Protein AF-A0A1C3REZ5-F1 (afdb_monomer_lite)

Organism: NCBI:txid1867952

Foldseek 3Di:
DPLLVVLVVQFDPPADKFWKKWKKKAAPVRDIATPGIDGDDPLVVVLVVLVVCCVVPVQDRMKMFIFIDIGGPSSVVSCVVPVDRHVVVVVVVHDTGDTLDMQGSNVDNGSVRSSVVSVVRSVD

Sequence (124 aa):
MDHIAQFNQRASQDAALLDLYLFGWFDAKGDGGDYGLNIGPVQNTFQTLISTTYMFQPEPQFTLQCRAFQMTKAQFDYLQDHDLDTEDFLSQLGPLPEVAYSLDLSNFKDAASALEAMQALCAS

Secondary structure (DSSP, 8-state):
--HHHHHHHT--TTSPEEEEEEEEEEETTS-EEEEEEEES-HHHHHHHHHHHHHHH-SS--EEEEEEEEEEEHHHHHHHHHTT--HHHHHHHHSPPPPEEEEEEGGG-SSHHHHHHHHHHHTT-

Structure (mmCIF, N/CA/C/O backbone):
data_AF-A0A1C3REZ5-F1
#
_entry.id   AF-A0A1C3REZ5-F1
#
loop_
_atom_site.group_PDB
_atom_site.id
_atom_site.type_symbol
_atom_site.label_atom_id
_atom_site.label_alt_id
_atom_site.label_comp_id
_atom_site.label_asym_id
_atom_site.label_entity_id
_atom_site.label_seq_id
_atom_site.pdbx_PDB_ins_code
_atom_site.Cartn_x
_atom_site.Cartn_y
_atom_site.Cartn_z
_atom_site.occupancy
_atom_site.B_iso_or_equiv
_atom_site.auth_seq_id
_atom_site.auth_comp_id
_atom_site.auth_asym_id
_atom_site.auth_atom_id
_atom_site.pdbx_PDB_model_num
ATOM 1 N N . MET A 1 1 ? -21.901 13.597 6.690 1.00 73.12 1 MET A N 1
ATOM 2 C CA . MET A 1 1 ? -21.858 12.643 7.816 1.00 73.12 1 MET A CA 1
ATOM 3 C C . MET A 1 1 ? -20.433 12.664 8.353 1.00 73.12 1 MET A C 1
ATOM 5 O O . MET A 1 1 ? -19.531 12.779 7.538 1.00 73.12 1 MET A O 1
ATOM 9 N N . ASP A 1 2 ? -20.213 12.654 9.670 1.00 89.81 2 ASP A N 1
ATOM 10 C CA . ASP A 1 2 ? -18.849 12.670 10.227 1.00 89.81 2 ASP A CA 1
ATOM 11 C C . ASP A 1 2 ? -18.281 11.242 10.221 1.00 89.81 2 ASP A C 1
ATOM 13 O O . ASP A 1 2 ? -18.664 10.403 11.045 1.00 89.81 2 ASP A O 1
ATOM 17 N N . HIS A 1 3 ? -17.440 10.942 9.227 1.00 92.75 3 HIS A N 1
ATOM 18 C CA . HIS A 1 3 ? -16.844 9.616 9.075 1.00 92.75 3 HIS A CA 1
ATOM 19 C C . HIS A 1 3 ? -15.737 9.360 10.098 1.00 92.75 3 HIS A C 1
ATOM 21 O O . HIS A 1 3 ? -15.594 8.221 10.535 1.00 92.75 3 HIS A O 1
ATOM 27 N N . ILE A 1 4 ? -15.020 10.398 10.533 1.00 92.81 4 ILE A N 1
ATOM 28 C CA . ILE A 1 4 ? -13.940 10.283 11.518 1.00 92.81 4 ILE A CA 1
ATOM 29 C C . ILE A 1 4 ? -14.522 9.908 12.881 1.00 92.81 4 ILE A C 1
ATOM 31 O O . ILE A 1 4 ? -14.071 8.947 13.506 1.00 92.81 4 ILE A O 1
ATOM 35 N N . ALA A 1 5 ? -15.570 10.604 13.331 1.00 92.50 5 ALA A N 1
ATOM 36 C CA . ALA A 1 5 ? -16.220 10.288 14.601 1.00 92.50 5 ALA A CA 1
ATOM 37 C C . ALA A 1 5 ? -16.780 8.857 14.615 1.00 92.50 5 ALA A C 1
ATOM 39 O O . ALA A 1 5 ? -16.608 8.126 15.590 1.00 92.50 5 ALA A O 1
ATOM 40 N N . GLN A 1 6 ? -17.408 8.428 13.519 1.00 93.69 6 GLN A N 1
ATOM 41 C CA . GLN A 1 6 ? -17.930 7.070 13.383 1.00 93.69 6 GLN A CA 1
ATOM 42 C C . GLN A 1 6 ? -16.833 6.007 13.328 1.00 93.69 6 GLN A C 1
ATOM 44 O O . GLN A 1 6 ? -16.968 4.956 13.957 1.00 93.69 6 GLN A O 1
ATOM 49 N N . PHE A 1 7 ? -15.750 6.262 12.603 1.00 93.69 7 PHE A N 1
ATOM 50 C CA . PHE A 1 7 ? -14.601 5.369 12.565 1.00 93.69 7 PHE A CA 1
ATOM 51 C C . PHE A 1 7 ? -13.997 5.195 13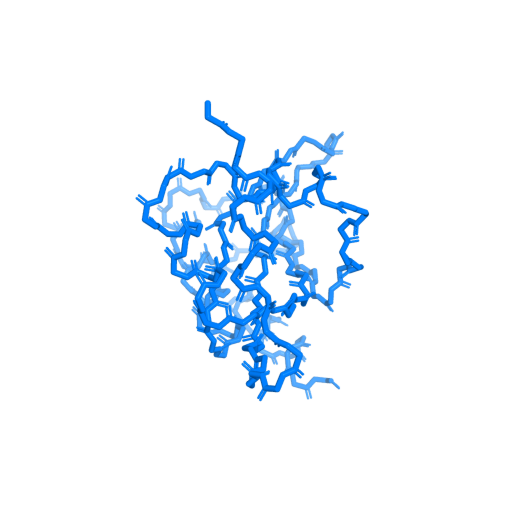.964 1.00 93.69 7 PHE A C 1
ATOM 53 O O . PHE A 1 7 ? -13.791 4.071 14.416 1.00 93.69 7 PHE A O 1
ATOM 60 N N . ASN A 1 8 ? -13.817 6.289 14.705 1.00 92.25 8 ASN A N 1
ATOM 61 C CA . ASN A 1 8 ? -13.253 6.248 16.055 1.00 92.25 8 ASN A CA 1
ATOM 62 C C . ASN A 1 8 ? -14.167 5.550 17.072 1.00 92.25 8 ASN A C 1
ATOM 64 O O . ASN A 1 8 ? -13.668 4.880 17.968 1.00 92.25 8 ASN A O 1
ATOM 68 N N . GLN A 1 9 ? -15.493 5.616 16.914 1.00 93.06 9 GLN A N 1
ATOM 69 C CA . GLN A 1 9 ? -16.429 4.840 17.747 1.00 93.06 9 GLN A CA 1
ATOM 70 C C . GLN A 1 9 ? -16.264 3.321 17.598 1.00 93.06 9 GLN A C 1
ATOM 72 O O . GLN A 1 9 ? -16.703 2.568 18.464 1.00 93.06 9 GLN A O 1
ATOM 77 N N . ARG A 1 10 ? -15.653 2.864 16.500 1.00 91.44 10 ARG A N 1
ATOM 78 C CA . ARG A 1 10 ? -15.395 1.444 16.235 1.00 91.44 10 ARG A CA 1
ATOM 79 C C . ARG A 1 10 ? -14.068 0.970 16.828 1.00 91.44 10 ARG A C 1
ATOM 81 O O . ARG A 1 10 ? -13.844 -0.235 16.894 1.00 91.44 10 ARG A O 1
ATOM 88 N N . ALA A 1 11 ? -13.222 1.887 17.302 1.00 87.00 11 ALA A N 1
ATOM 89 C CA . ALA A 1 11 ? -12.045 1.549 18.088 1.00 87.00 11 ALA A CA 1
ATOM 90 C C . ALA A 1 11 ? -12.483 1.129 19.501 1.00 87.00 11 ALA A C 1
ATOM 92 O O . ALA A 1 11 ? -12.887 1.959 20.314 1.00 87.00 11 ALA A O 1
ATOM 93 N N . SER A 1 12 ? -12.417 -0.167 19.802 1.00 82.00 12 SER A N 1
ATOM 94 C CA . SER A 1 12 ? -12.593 -0.675 21.166 1.00 82.00 12 SER A CA 1
ATOM 95 C C . SER A 1 12 ? -11.229 -0.970 21.783 1.00 82.00 12 SER A C 1
ATOM 97 O O . SER A 1 12 ? -10.384 -1.577 21.129 1.00 82.00 12 SER A O 1
ATOM 99 N N . GLN A 1 13 ? -11.022 -0.562 23.039 1.00 74.62 13 GLN A N 1
ATOM 100 C CA . GLN A 1 13 ? -9.748 -0.747 23.749 1.00 74.62 13 GLN A CA 1
ATOM 101 C C . GLN A 1 13 ? -9.399 -2.226 23.978 1.00 74.62 13 GLN A C 1
ATOM 103 O O . GLN A 1 13 ? -8.222 -2.567 24.016 1.00 74.62 13 GLN A O 1
ATOM 108 N N . ASP A 1 14 ? -10.408 -3.096 24.066 1.00 82.88 14 ASP A N 1
ATOM 109 C CA . ASP A 1 14 ? -10.230 -4.533 24.312 1.00 82.88 14 ASP A CA 1
ATOM 110 C C . ASP A 1 14 ? -10.270 -5.378 23.025 1.00 82.88 14 ASP A C 1
ATOM 112 O O . ASP A 1 14 ? -10.206 -6.608 23.074 1.00 82.88 14 ASP A O 1
ATOM 116 N N . ALA A 1 15 ? -10.428 -4.748 21.856 1.00 84.81 15 ALA A N 1
ATOM 117 C CA . ALA A 1 15 ? -10.508 -5.469 20.591 1.00 84.81 15 ALA A CA 1
ATOM 118 C C . ALA A 1 15 ? -9.117 -5.820 20.049 1.00 84.81 15 ALA A C 1
ATOM 120 O O . ALA A 1 15 ? -8.199 -5.002 20.056 1.00 84.81 15 ALA A O 1
ATOM 121 N N . ALA A 1 16 ? -8.988 -7.033 19.503 1.00 87.69 16 ALA A N 1
ATOM 122 C CA . ALA A 1 16 ? -7.797 -7.430 18.763 1.00 87.69 16 ALA A CA 1
ATOM 123 C C . ALA A 1 16 ? -7.599 -6.521 17.537 1.00 87.69 16 ALA A C 1
ATOM 125 O O . ALA A 1 16 ? -8.538 -6.281 16.767 1.00 87.69 16 ALA A O 1
ATOM 126 N N . LEU A 1 17 ? -6.371 -6.032 17.364 1.00 91.88 17 LEU A N 1
ATOM 127 C CA . LEU A 1 17 ? -5.967 -5.263 16.192 1.00 91.88 17 LEU A CA 1
ATOM 128 C C . LEU A 1 17 ? -5.636 -6.211 15.039 1.00 91.88 17 LEU A C 1
ATOM 130 O O . LEU A 1 17 ? -5.063 -7.280 15.243 1.00 91.88 17 LEU A O 1
ATOM 134 N N . LEU A 1 18 ? -6.023 -5.812 13.832 1.00 91.56 18 LEU A N 1
ATOM 135 C CA . LEU A 1 18 ? -5.595 -6.447 12.598 1.00 91.56 18 LEU A CA 1
ATOM 136 C C . LEU A 1 18 ? -4.273 -5.828 12.155 1.00 91.56 18 LEU A C 1
ATOM 138 O O . LEU A 1 18 ? -4.159 -4.602 12.107 1.00 91.56 18 LEU A O 1
ATOM 142 N N . ASP A 1 19 ? -3.327 -6.679 11.770 1.00 90.94 19 ASP A N 1
ATOM 143 C CA . ASP A 1 19 ? -2.153 -6.257 11.016 1.00 90.94 19 ASP A CA 1
ATOM 144 C C . ASP A 1 19 ? -2.550 -6.078 9.550 1.00 90.94 19 ASP A C 1
ATOM 146 O O . ASP A 1 19 ? -2.986 -7.014 8.869 1.00 90.94 19 ASP A O 1
ATOM 150 N N . LEU A 1 20 ? -2.447 -4.835 9.095 1.00 93.56 20 LEU A N 1
ATOM 151 C CA . LEU A 1 20 ? -2.844 -4.391 7.772 1.00 93.56 20 LEU A CA 1
ATOM 152 C C . LEU A 1 20 ? -1.668 -3.738 7.067 1.00 93.56 20 LEU A C 1
ATOM 154 O O . LEU A 1 20 ? -0.726 -3.245 7.689 1.00 93.56 20 LEU A O 1
ATOM 158 N N . TYR A 1 21 ? -1.777 -3.667 5.750 1.00 94.25 21 TYR A N 1
ATOM 159 C CA . TYR A 1 21 ? -0.775 -3.037 4.914 1.00 94.25 21 TYR A CA 1
ATOM 160 C C . TYR A 1 21 ? -1.450 -2.119 3.906 1.00 94.25 21 TYR A C 1
ATOM 162 O O . TYR A 1 21 ? -2.262 -2.574 3.098 1.00 94.25 21 TYR A O 1
ATOM 170 N N . LEU A 1 22 ? -1.133 -0.826 3.988 1.00 94.88 22 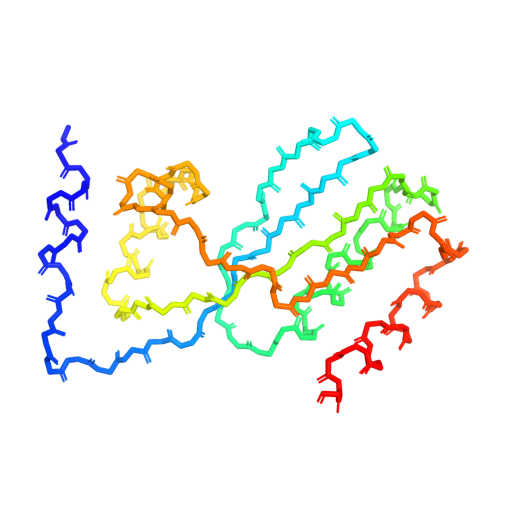LEU A N 1
ATOM 171 C CA . LEU A 1 22 ? -1.533 0.176 3.007 1.00 94.88 22 LEU A CA 1
ATOM 172 C C . LEU A 1 22 ? -0.521 0.143 1.866 1.00 94.88 22 LEU A C 1
ATOM 174 O O . LEU A 1 22 ? 0.654 0.463 2.069 1.00 94.88 22 LEU A O 1
ATOM 178 N N . PHE A 1 23 ? -0.977 -0.264 0.688 1.00 95.25 23 PHE A N 1
ATOM 179 C CA . PHE A 1 23 ? -0.160 -0.299 -0.516 1.00 95.25 23 PHE A CA 1
ATOM 180 C C . PHE A 1 23 ? -0.398 0.953 -1.336 1.00 95.25 23 PHE A C 1
ATOM 182 O O . PHE A 1 23 ? -1.528 1.406 -1.456 1.00 95.25 23 PHE A O 1
ATOM 189 N N . GLY A 1 24 ? 0.654 1.465 -1.953 1.00 94.56 24 GLY A N 1
ATOM 190 C CA . GLY A 1 24 ? 0.555 2.585 -2.874 1.00 94.56 24 GLY A CA 1
ATOM 191 C C . GLY A 1 24 ? 1.709 2.607 -3.852 1.00 94.56 24 GLY A C 1
ATOM 192 O O . GLY A 1 24 ? 2.535 1.688 -3.900 1.00 94.56 24 GLY A O 1
ATOM 193 N N . TRP A 1 25 ? 1.762 3.663 -4.644 1.00 94.88 25 TRP A N 1
ATOM 194 C CA . TRP A 1 25 ? 2.841 3.913 -5.583 1.00 94.88 25 TRP A CA 1
ATOM 195 C C . TRP A 1 25 ? 3.185 5.392 -5.641 1.00 94.88 25 TRP A C 1
ATOM 197 O O . TRP A 1 25 ? 2.369 6.241 -5.300 1.00 94.88 25 TRP A O 1
ATOM 207 N N . PHE A 1 26 ? 4.392 5.686 -6.112 1.00 94.50 26 PHE A N 1
ATOM 208 C CA . PHE A 1 26 ? 4.787 7.034 -6.496 1.00 94.50 26 PHE A CA 1
ATOM 209 C C . PHE A 1 26 ? 5.685 6.996 -7.734 1.00 94.50 26 PHE A C 1
ATOM 211 O O . PHE A 1 26 ? 6.472 6.061 -7.916 1.00 94.50 26 PHE A O 1
ATOM 218 N N . ASP A 1 27 ? 5.567 7.997 -8.596 1.00 93.31 27 ASP A N 1
ATOM 219 C CA . ASP A 1 27 ? 6.451 8.199 -9.738 1.00 93.31 27 ASP A CA 1
ATOM 220 C C . ASP A 1 27 ? 7.705 9.013 -9.373 1.00 93.31 27 ASP A C 1
ATOM 222 O O . ASP A 1 27 ? 7.902 9.461 -8.244 1.00 93.31 27 ASP A O 1
ATOM 226 N N . ALA A 1 28 ? 8.571 9.253 -10.358 1.00 89.25 28 ALA A N 1
ATOM 227 C CA . ALA A 1 28 ? 9.793 10.037 -10.174 1.00 89.25 28 ALA A CA 1
ATOM 228 C C . ALA A 1 28 ? 9.564 11.509 -9.761 1.00 89.25 28 ALA A C 1
ATOM 230 O O . ALA A 1 28 ? 10.513 12.178 -9.349 1.00 89.25 28 ALA A O 1
ATOM 231 N N . LYS A 1 29 ? 8.342 12.038 -9.894 1.00 90.50 29 LYS A N 1
ATOM 232 C CA . LYS A 1 29 ? 7.973 13.397 -9.471 1.00 90.50 29 LYS A CA 1
ATOM 233 C C . LYS A 1 29 ? 7.427 13.429 -8.045 1.00 90.50 29 LYS A C 1
ATOM 235 O O . LYS A 1 29 ? 7.286 14.517 -7.491 1.00 90.50 29 LYS A O 1
ATOM 240 N N . GLY A 1 30 ? 7.181 12.261 -7.452 1.00 86.00 30 GLY A N 1
ATOM 241 C CA . GLY A 1 30 ? 6.512 12.121 -6.166 1.00 86.00 30 GLY A CA 1
ATOM 242 C C . GLY A 1 30 ? 4.988 12.155 -6.278 1.00 86.00 30 GLY A C 1
ATOM 243 O O . GLY A 1 30 ? 4.332 12.199 -5.240 1.00 86.00 30 GLY A O 1
ATOM 244 N N . ASP A 1 31 ? 4.435 12.126 -7.496 1.00 89.31 31 ASP A N 1
ATOM 245 C CA . ASP A 1 31 ? 2.999 11.965 -7.705 1.00 89.31 31 ASP A CA 1
ATOM 246 C C . ASP A 1 31 ? 2.649 10.490 -7.485 1.00 89.31 31 ASP A C 1
ATOM 248 O O . ASP A 1 31 ? 3.376 9.594 -7.918 1.00 89.31 31 ASP A O 1
ATOM 252 N N . GLY A 1 32 ? 1.547 10.220 -6.796 1.00 87.94 32 GLY A N 1
ATOM 253 C CA . GLY A 1 32 ? 1.215 8.868 -6.373 1.00 87.94 32 GLY A CA 1
ATOM 254 C C . GLY A 1 32 ? -0.202 8.739 -5.845 1.00 87.94 32 GLY A C 1
ATOM 255 O O . GLY A 1 32 ? -0.964 9.705 -5.827 1.00 87.94 32 GLY A O 1
ATOM 256 N N . GLY A 1 33 ? -0.535 7.525 -5.430 1.00 87.44 33 GLY A N 1
ATOM 257 C CA . GLY A 1 33 ? -1.787 7.207 -4.754 1.00 87.44 33 GLY A CA 1
ATOM 258 C C . GLY A 1 33 ? -1.767 5.792 -4.198 1.00 87.44 33 GLY A C 1
ATOM 259 O O . GLY A 1 33 ? -0.792 5.047 -4.382 1.00 87.44 33 GLY A O 1
ATOM 260 N N . ASP A 1 34 ? -2.855 5.398 -3.549 1.00 87.38 34 ASP A N 1
ATOM 261 C CA . ASP A 1 34 ? -2.971 4.083 -2.948 1.00 87.38 34 ASP A CA 1
ATOM 262 C C . ASP A 1 34 ? -3.623 3.039 -3.863 1.00 87.38 34 ASP A C 1
ATOM 264 O O . ASP A 1 34 ? -4.374 3.319 -4.795 1.00 87.38 34 ASP A O 1
ATOM 268 N N . TYR A 1 35 ? -3.295 1.785 -3.570 1.00 83.81 35 TYR A N 1
ATOM 269 C CA . TYR A 1 35 ? -3.992 0.592 -4.042 1.00 83.81 35 TYR A CA 1
ATOM 270 C C . TYR A 1 35 ? -4.926 0.019 -2.963 1.00 83.81 35 TYR A C 1
ATOM 272 O O . TYR A 1 35 ? -5.510 -1.048 -3.161 1.00 83.81 35 TYR A O 1
ATOM 280 N N . GLY A 1 36 ? -5.035 0.690 -1.813 1.00 89.62 36 GLY A N 1
ATOM 281 C CA . GLY A 1 36 ? -5.850 0.285 -0.677 1.00 89.62 36 GLY A CA 1
ATOM 282 C C . GLY A 1 36 ? -5.118 -0.492 0.423 1.00 89.62 36 GLY A C 1
ATOM 283 O O . GLY A 1 36 ? -3.921 -0.801 0.368 1.00 89.62 36 GLY A O 1
ATOM 284 N N . LEU A 1 37 ? -5.894 -0.813 1.461 1.00 92.19 37 LEU A N 1
ATOM 285 C CA . LEU A 1 37 ? -5.494 -1.627 2.609 1.00 92.19 37 LEU A CA 1
ATOM 286 C C . LEU A 1 37 ? -5.793 -3.101 2.366 1.00 92.19 37 LEU A C 1
ATOM 288 O O . LEU A 1 37 ? -6.914 -3.463 2.018 1.00 92.19 37 LEU A O 1
ATOM 292 N N . ASN A 1 38 ? -4.827 -3.963 2.670 1.00 90.94 38 ASN A N 1
ATOM 293 C CA . ASN A 1 38 ? -5.020 -5.407 2.631 1.00 90.94 38 ASN A CA 1
ATOM 294 C C . ASN A 1 38 ? -4.656 -6.072 3.960 1.00 90.94 38 ASN A C 1
ATOM 296 O O . ASN A 1 38 ? -3.709 -5.673 4.640 1.00 90.94 38 ASN A O 1
ATOM 300 N N . ILE A 1 39 ? -5.411 -7.122 4.293 1.00 88.06 39 ILE A N 1
ATOM 301 C CA . ILE A 1 39 ? -5.090 -8.064 5.370 1.00 88.06 39 ILE A CA 1
ATOM 302 C C . ILE A 1 39 ? -4.257 -9.204 4.780 1.00 88.06 39 ILE A C 1
ATOM 304 O O . ILE A 1 39 ? -4.566 -9.713 3.702 1.00 88.06 39 ILE A O 1
ATOM 308 N N . GLY A 1 40 ? -3.270 -9.678 5.537 1.00 85.12 40 GLY A N 1
ATOM 309 C CA . GLY A 1 40 ? -2.554 -10.915 5.236 1.00 85.12 40 GLY A CA 1
ATOM 310 C C . GLY A 1 40 ? -1.136 -10.695 4.707 1.00 85.12 40 GLY A C 1
ATOM 311 O O . GLY A 1 40 ? -0.558 -9.630 4.920 1.00 85.12 40 GLY A O 1
ATOM 312 N N . PRO A 1 41 ? -0.536 -11.718 4.067 1.00 87.94 41 PRO A N 1
ATOM 313 C CA . PRO A 1 41 ? 0.869 -11.677 3.683 1.00 87.94 41 PRO A CA 1
ATOM 314 C C . PRO A 1 41 ? 1.131 -10.592 2.637 1.00 87.94 41 PRO A C 1
ATOM 316 O O . PRO A 1 41 ? 0.601 -10.655 1.525 1.00 87.94 41 PRO A O 1
ATOM 319 N N . VAL A 1 42 ? 2.007 -9.644 2.975 1.00 91.06 42 VAL A N 1
ATOM 320 C CA . VAL A 1 42 ? 2.460 -8.557 2.090 1.00 91.06 42 VAL A CA 1
ATOM 321 C C . VAL A 1 42 ? 2.891 -9.064 0.716 1.00 91.06 42 VAL A C 1
ATOM 323 O O . VAL A 1 42 ? 2.603 -8.438 -0.306 1.00 91.06 42 VAL A O 1
ATOM 326 N N . GLN A 1 43 ? 3.538 -10.230 0.692 1.00 91.12 43 GLN A N 1
ATOM 327 C CA . GLN A 1 43 ? 4.070 -10.857 -0.511 1.00 91.12 43 GLN A CA 1
ATOM 328 C C . GLN A 1 43 ? 2.979 -11.123 -1.554 1.00 91.12 43 GLN A C 1
ATOM 330 O O . GLN A 1 43 ? 3.210 -10.917 -2.742 1.00 91.12 43 GLN A O 1
ATOM 335 N N . ASN A 1 44 ? 1.781 -11.533 -1.127 1.00 91.50 44 ASN A N 1
ATOM 336 C CA . ASN A 1 44 ? 0.687 -11.857 -2.044 1.00 91.50 44 ASN A CA 1
ATOM 337 C C . ASN A 1 44 ? 0.166 -10.604 -2.757 1.00 91.50 44 ASN A C 1
ATOM 339 O O . ASN A 1 44 ? -0.100 -10.630 -3.963 1.00 91.50 44 ASN A O 1
ATOM 343 N N . THR A 1 45 ? 0.042 -9.499 -2.020 1.00 93.00 45 THR A N 1
ATOM 344 C CA . THR A 1 45 ? -0.419 -8.231 -2.587 1.00 93.00 45 THR A CA 1
ATOM 345 C C . THR A 1 45 ? 0.618 -7.660 -3.540 1.00 93.00 45 THR A C 1
ATOM 347 O O . THR A 1 45 ? 0.275 -7.361 -4.681 1.00 93.00 45 THR A O 1
ATOM 350 N N . PHE A 1 46 ? 1.898 -7.602 -3.150 1.00 93.62 46 PHE A N 1
ATOM 351 C CA . PHE A 1 46 ? 2.949 -7.190 -4.083 1.00 93.62 46 PHE A CA 1
ATOM 352 C C . PHE A 1 46 ? 3.008 -8.091 -5.314 1.00 93.62 46 PHE A C 1
ATOM 354 O O . PHE A 1 46 ? 3.130 -7.582 -6.424 1.00 93.62 46 PHE A O 1
ATOM 361 N N . GLN A 1 47 ? 2.902 -9.413 -5.148 1.00 94.69 47 GLN A N 1
ATOM 362 C CA . GLN A 1 47 ? 2.918 -10.334 -6.280 1.00 94.69 47 GLN A CA 1
ATOM 363 C C . GLN A 1 47 ? 1.806 -10.005 -7.275 1.00 94.69 47 GLN A C 1
ATOM 365 O O . GLN A 1 47 ? 2.044 -9.997 -8.486 1.00 94.69 47 GLN A O 1
ATOM 370 N N . THR A 1 48 ? 0.612 -9.704 -6.764 1.00 94.31 48 THR A N 1
ATOM 371 C CA . THR A 1 48 ? -0.528 -9.286 -7.579 1.00 94.31 48 THR A CA 1
ATOM 372 C C . THR A 1 48 ? -0.223 -7.971 -8.291 1.00 94.31 48 THR A C 1
ATOM 374 O O . THR A 1 48 ? -0.270 -7.945 -9.518 1.00 94.31 48 THR A O 1
ATOM 377 N N . LEU A 1 49 ? 0.181 -6.928 -7.554 1.00 95.00 49 LEU A N 1
ATOM 378 C CA . LEU A 1 49 ? 0.470 -5.596 -8.099 1.00 95.00 49 LEU A CA 1
ATOM 379 C C . LEU A 1 49 ? 1.577 -5.617 -9.161 1.00 95.00 49 LEU A C 1
ATOM 381 O O . LEU A 1 49 ? 1.431 -4.999 -10.214 1.00 95.00 49 LEU A O 1
ATOM 385 N N . ILE A 1 50 ? 2.666 -6.349 -8.921 1.00 95.88 50 ILE A N 1
ATOM 386 C CA . ILE A 1 50 ? 3.770 -6.502 -9.876 1.00 95.88 50 ILE A CA 1
ATOM 387 C C . ILE A 1 50 ? 3.268 -7.216 -11.134 1.00 95.88 50 ILE A C 1
ATOM 389 O O . ILE A 1 50 ? 3.451 -6.718 -12.244 1.00 95.88 50 ILE A O 1
ATOM 393 N N . SER A 1 51 ? 2.589 -8.354 -10.975 1.00 94.62 51 SER A N 1
ATOM 394 C CA . SER A 1 51 ? 2.125 -9.154 -12.115 1.00 94.62 51 SER A CA 1
ATOM 395 C C . SER A 1 51 ? 1.136 -8.384 -12.991 1.00 94.62 51 SER A C 1
ATOM 397 O O . SER A 1 51 ? 1.240 -8.425 -14.217 1.00 94.62 51 SER A O 1
ATOM 399 N N . THR A 1 52 ? 0.196 -7.653 -12.384 1.00 93.94 52 THR A N 1
ATOM 400 C CA . THR A 1 52 ? -0.761 -6.824 -13.126 1.00 93.94 52 THR A CA 1
ATOM 401 C C . THR A 1 52 ? -0.080 -5.629 -13.777 1.00 93.94 52 THR A C 1
ATOM 403 O O . THR A 1 52 ? -0.358 -5.343 -14.937 1.00 93.94 52 THR A O 1
ATOM 406 N N . THR A 1 53 ? 0.849 -4.968 -13.082 1.00 94.12 53 THR A N 1
ATOM 407 C CA . THR A 1 53 ? 1.591 -3.823 -13.630 1.00 94.12 53 THR A CA 1
ATOM 408 C C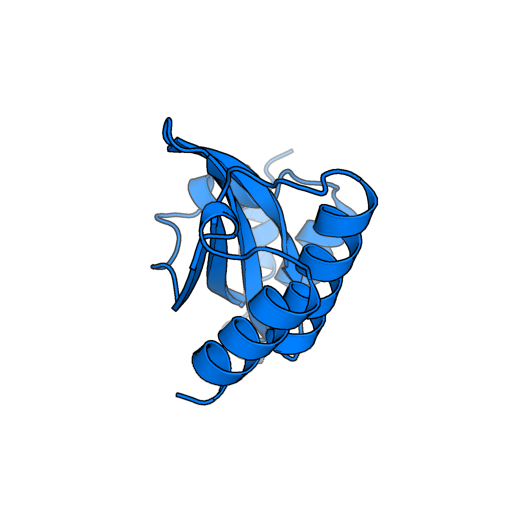 . THR A 1 53 ? 2.296 -4.205 -14.923 1.00 94.12 53 THR A C 1
ATOM 410 O O . THR A 1 53 ? 2.041 -3.597 -15.954 1.00 94.12 53 THR A O 1
ATOM 413 N N . TYR A 1 54 ? 3.112 -5.259 -14.908 1.00 94.88 54 TYR A N 1
ATOM 414 C CA . TYR A 1 54 ? 3.883 -5.667 -16.085 1.00 94.88 54 TYR A CA 1
ATOM 415 C C . TYR A 1 54 ? 3.022 -6.223 -17.231 1.00 94.88 54 TYR A C 1
ATOM 417 O O . TYR A 1 54 ? 3.478 -6.258 -18.373 1.00 94.88 54 TYR A O 1
ATOM 425 N N . MET A 1 55 ? 1.775 -6.630 -16.961 1.00 93.69 55 MET A N 1
ATOM 426 C CA . MET A 1 55 ? 0.821 -7.015 -18.005 1.00 93.69 55 MET A CA 1
ATOM 427 C C . MET A 1 55 ? 0.352 -5.808 -18.832 1.00 93.69 55 MET A C 1
ATOM 429 O O . MET A 1 55 ? 0.154 -5.938 -20.039 1.00 93.69 55 MET A O 1
ATOM 433 N N . PHE A 1 56 ? 0.174 -4.648 -18.195 1.00 92.25 56 PHE A N 1
ATOM 434 C CA . PHE A 1 56 ? -0.357 -3.439 -18.841 1.00 92.25 56 PHE A CA 1
ATOM 435 C C . PHE A 1 56 ? 0.719 -2.400 -19.168 1.00 92.25 56 PHE A C 1
ATOM 437 O O . PHE A 1 56 ? 0.562 -1.620 -20.105 1.00 92.25 56 PHE A O 1
ATOM 444 N N . GLN A 1 57 ? 1.821 -2.412 -18.425 1.00 91.75 57 GLN A N 1
ATOM 445 C CA . GLN A 1 57 ? 2.944 -1.499 -18.548 1.00 91.75 57 GLN A CA 1
ATOM 446 C C . GLN A 1 57 ? 4.253 -2.299 -18.455 1.00 91.75 57 GLN A C 1
ATOM 448 O O . GLN A 1 57 ? 4.775 -2.493 -17.360 1.00 91.75 57 GLN A O 1
ATOM 453 N N . PRO A 1 58 ? 4.800 -2.765 -19.594 1.00 88.81 58 PRO A N 1
ATOM 454 C CA . PRO A 1 58 ? 6.022 -3.576 -19.619 1.00 88.81 58 PRO A CA 1
ATOM 455 C C . PRO A 1 58 ? 7.275 -2.853 -19.106 1.00 88.81 58 PRO A C 1
ATOM 457 O O . PRO A 1 58 ? 8.234 -3.507 -18.714 1.00 88.81 58 PRO A O 1
ATOM 460 N N . GLU A 1 59 ? 7.260 -1.518 -19.110 1.00 92.06 59 GLU A N 1
ATOM 461 C CA . GLU A 1 59 ? 8.348 -0.659 -18.634 1.00 92.06 59 GLU A CA 1
ATOM 462 C C . GLU A 1 59 ? 7.804 0.313 -17.566 1.00 92.06 59 GLU A C 1
ATOM 464 O O . GLU A 1 59 ? 7.596 1.501 -17.843 1.00 92.06 59 GLU A O 1
ATOM 469 N N . PRO A 1 60 ? 7.474 -0.174 -16.355 1.00 93.38 60 PRO A N 1
ATOM 470 C CA . PRO A 1 60 ? 6.956 0.676 -15.289 1.00 93.38 60 PRO A CA 1
ATOM 471 C C . PRO A 1 60 ? 8.020 1.665 -14.805 1.00 93.38 60 PRO A C 1
ATOM 473 O O . PRO A 1 60 ? 9.185 1.318 -14.646 1.00 93.38 60 PRO A O 1
ATOM 476 N N . GLN A 1 61 ? 7.613 2.913 -14.576 1.00 94.31 61 GLN A N 1
ATOM 477 C CA . GLN A 1 61 ? 8.492 4.013 -14.148 1.00 94.31 61 GLN A CA 1
ATOM 478 C C . GLN A 1 61 ? 8.024 4.592 -12.806 1.00 94.31 61 GLN A C 1
ATOM 480 O O . GLN A 1 61 ? 7.860 5.802 -12.652 1.00 94.31 61 GLN A O 1
ATOM 485 N N . PHE A 1 62 ? 7.731 3.708 -11.855 1.00 95.69 62 PHE A N 1
ATOM 486 C CA . PHE A 1 62 ? 7.238 4.069 -10.532 1.00 95.69 62 PHE A CA 1
ATOM 487 C C . PHE A 1 62 ? 7.697 3.062 -9.476 1.00 95.69 62 PHE A C 1
ATOM 489 O O . PHE A 1 62 ? 8.094 1.935 -9.779 1.00 95.69 62 PHE A O 1
ATOM 496 N N . THR A 1 63 ? 7.611 3.476 -8.219 1.00 96.62 63 THR A N 1
ATOM 497 C CA . THR A 1 63 ? 7.959 2.667 -7.056 1.00 96.62 63 THR A CA 1
ATOM 498 C C . THR A 1 63 ? 6.705 2.255 -6.313 1.00 96.62 63 THR A C 1
ATOM 500 O O . THR A 1 63 ? 5.856 3.090 -6.016 1.00 96.62 63 THR A O 1
ATOM 503 N N . LEU A 1 64 ? 6.601 0.969 -5.985 1.00 96.56 64 LEU A N 1
ATOM 504 C CA . LEU A 1 64 ? 5.578 0.458 -5.083 1.00 96.56 64 LEU A CA 1
ATOM 505 C C . LEU A 1 64 ? 6.015 0.664 -3.631 1.00 96.56 64 LEU A C 1
ATOM 507 O O . LEU A 1 64 ? 7.161 0.385 -3.279 1.00 96.56 64 LEU A O 1
ATOM 511 N N . GLN A 1 65 ? 5.089 1.094 -2.781 1.00 95.25 65 GLN A N 1
ATOM 512 C CA . GLN A 1 65 ? 5.294 1.255 -1.345 1.00 95.25 65 GLN A CA 1
ATOM 513 C C . GLN A 1 65 ? 4.268 0.454 -0.553 1.00 95.25 65 GLN A C 1
ATOM 515 O O . GLN A 1 65 ? 3.136 0.246 -0.9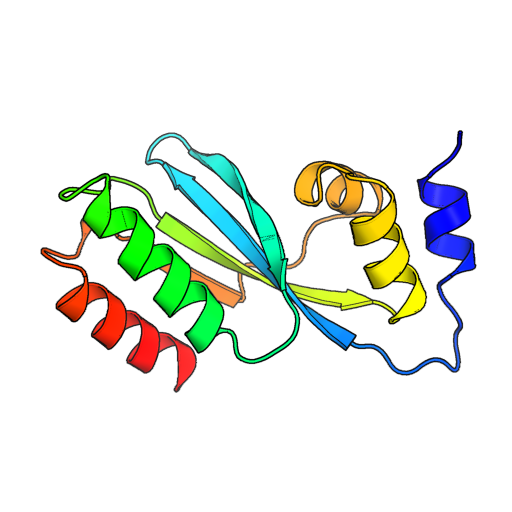86 1.00 95.25 65 GLN A O 1
ATOM 520 N N . CYS A 1 66 ? 4.667 0.051 0.644 1.00 95.06 66 CYS A N 1
ATOM 521 C CA . CYS A 1 66 ? 3.814 -0.604 1.616 1.00 95.06 66 CYS A CA 1
ATOM 522 C C . CYS A 1 66 ? 4.082 -0.016 3.003 1.00 95.06 66 CYS A C 1
ATOM 524 O O . CYS A 1 66 ? 5.226 0.001 3.462 1.00 95.06 66 CYS A O 1
ATOM 526 N N . ARG A 1 67 ? 3.030 0.431 3.688 1.00 94.56 67 ARG A N 1
ATOM 527 C CA . ARG A 1 67 ? 3.067 0.951 5.064 1.00 94.56 67 ARG A CA 1
ATOM 528 C C . ARG A 1 67 ? 2.302 0.002 5.974 1.00 94.56 67 ARG A C 1
ATOM 530 O O . ARG A 1 67 ? 1.181 -0.385 5.651 1.00 94.56 67 ARG A O 1
ATOM 537 N N . ALA A 1 68 ? 2.899 -0.378 7.098 1.00 93.44 68 ALA A N 1
ATOM 538 C CA . ALA A 1 68 ? 2.209 -1.194 8.090 1.00 93.44 68 ALA A CA 1
ATOM 539 C C . ALA A 1 68 ? 1.178 -0.336 8.830 1.00 93.44 68 ALA A C 1
ATOM 541 O O . ALA A 1 68 ? 1.488 0.774 9.259 1.00 93.44 68 ALA A O 1
ATOM 542 N N . PHE A 1 69 ? -0.036 -0.849 8.985 1.00 92.94 69 PHE A N 1
ATOM 543 C CA . PHE A 1 69 ? -1.129 -0.177 9.671 1.00 92.94 69 PHE A CA 1
ATOM 544 C C . PHE A 1 69 ? -1.790 -1.137 10.657 1.00 92.94 69 PHE A C 1
ATOM 546 O O . PHE A 1 69 ? -1.802 -2.349 10.450 1.00 92.94 69 PHE A O 1
ATOM 553 N N . GLN A 1 70 ? -2.365 -0.594 11.727 1.00 92.06 70 GLN A N 1
ATOM 554 C CA . GLN A 1 70 ? -3.138 -1.374 12.685 1.00 92.06 70 GLN A CA 1
ATOM 555 C C . GLN A 1 70 ? -4.458 -0.678 12.981 1.00 92.06 70 GLN A C 1
ATOM 557 O O . GLN A 1 70 ? -4.502 0.519 13.259 1.00 92.06 70 GLN A O 1
ATOM 562 N N . MET A 1 71 ? -5.545 -1.439 12.926 1.00 92.75 71 MET A N 1
ATOM 563 C CA . MET A 1 71 ? -6.863 -1.000 13.382 1.00 92.75 71 MET A CA 1
ATOM 564 C C . MET A 1 71 ? -7.706 -2.216 13.761 1.00 92.75 71 MET A C 1
ATOM 566 O O . MET A 1 71 ? -7.374 -3.355 13.436 1.00 92.75 71 MET A O 1
ATOM 570 N N . THR A 1 72 ? -8.812 -1.992 14.458 1.00 94.12 72 THR A N 1
ATOM 571 C CA . THR A 1 72 ? -9.757 -3.071 14.771 1.00 94.12 72 THR A CA 1
ATOM 572 C C . THR A 1 72 ? -10.463 -3.573 13.506 1.00 94.12 72 THR A C 1
ATOM 574 O O . THR A 1 72 ? -10.620 -2.840 12.529 1.00 94.12 72 THR A O 1
ATOM 577 N N . LYS A 1 73 ? -10.986 -4.806 13.532 1.00 92.88 73 LYS A N 1
ATOM 578 C CA . LYS A 1 73 ? -11.797 -5.326 12.417 1.00 92.88 73 LYS A CA 1
ATOM 579 C C . LYS A 1 73 ? -12.991 -4.427 12.073 1.00 92.88 73 LYS A C 1
ATOM 581 O O . LYS A 1 73 ? -13.257 -4.204 10.901 1.00 92.88 73 LYS A O 1
ATOM 586 N N . ALA A 1 74 ? -13.671 -3.872 13.075 1.00 94.12 74 ALA A N 1
ATOM 587 C CA . ALA A 1 74 ? -14.818 -2.993 12.851 1.00 94.12 74 ALA A CA 1
ATOM 588 C C . ALA A 1 74 ? -14.431 -1.688 12.133 1.00 94.12 74 ALA A C 1
ATOM 590 O O . ALA A 1 74 ? -15.212 -1.170 11.338 1.00 94.12 74 ALA A O 1
ATOM 591 N N . GLN A 1 75 ? -13.234 -1.159 12.400 1.00 94.44 75 GLN A N 1
ATOM 592 C CA . GLN A 1 75 ? -12.683 -0.014 11.676 1.00 94.44 75 GLN A CA 1
ATOM 593 C C . GLN A 1 75 ? -12.352 -0.367 10.226 1.00 94.44 75 GLN A C 1
ATOM 595 O O . GLN A 1 75 ? -12.722 0.382 9.328 1.00 94.44 75 GLN A O 1
ATOM 600 N N . PHE A 1 76 ? -11.714 -1.516 9.996 1.00 93.25 76 PHE A N 1
ATOM 601 C CA . PHE A 1 76 ? -11.406 -1.973 8.644 1.00 93.25 76 PHE A CA 1
ATOM 602 C C . PHE A 1 76 ? -12.679 -2.200 7.819 1.00 93.25 76 PHE A C 1
ATOM 604 O O . PHE A 1 76 ? -12.801 -1.645 6.732 1.00 93.25 76 PHE A O 1
ATOM 611 N N . ASP A 1 77 ? -13.660 -2.924 8.366 1.00 92.31 77 ASP A N 1
ATOM 612 C CA . ASP A 1 77 ? -14.948 -3.169 7.704 1.00 92.31 77 ASP A CA 1
ATOM 613 C C . ASP A 1 77 ? -15.657 -1.844 7.369 1.00 92.31 77 ASP A C 1
ATOM 615 O O . ASP A 1 77 ? -16.210 -1.688 6.287 1.00 92.31 77 ASP A O 1
ATOM 619 N N . TYR A 1 78 ? -15.562 -0.837 8.245 1.00 93.88 78 TYR A N 1
ATOM 620 C CA . TYR A 1 78 ? -16.120 0.485 7.966 1.00 93.88 78 TYR A CA 1
ATOM 621 C C . TYR A 1 78 ? -15.482 1.170 6.755 1.00 93.88 78 TYR A C 1
ATOM 623 O O . TYR A 1 78 ? -16.214 1.757 5.962 1.00 93.88 78 TYR A O 1
ATOM 631 N N . LEU A 1 79 ? -14.155 1.103 6.604 1.00 91.44 79 LEU A N 1
ATOM 632 C CA . LEU A 1 79 ? -13.476 1.652 5.425 1.00 91.44 79 LEU A CA 1
ATOM 633 C C . LEU A 1 79 ? -13.954 0.957 4.146 1.00 91.44 79 LEU A C 1
ATOM 635 O O . LEU A 1 79 ? -14.270 1.634 3.172 1.00 91.44 79 LEU A O 1
ATOM 639 N N . GLN A 1 80 ? -14.063 -0.375 4.181 1.00 88.50 80 GLN A N 1
ATOM 640 C CA . GLN A 1 80 ? -14.503 -1.182 3.039 1.00 88.50 80 GLN A CA 1
ATOM 641 C C . GLN A 1 80 ? -15.963 -0.898 2.651 1.00 88.50 80 GLN A C 1
ATOM 643 O O . GLN A 1 80 ? -16.280 -0.786 1.472 1.00 88.50 80 GLN A O 1
ATOM 648 N N . ASP A 1 81 ? -16.849 -0.737 3.636 1.00 92.50 81 ASP A N 1
ATOM 649 C CA . ASP A 1 81 ? -18.284 -0.540 3.404 1.00 92.50 81 ASP A CA 1
ATOM 650 C C . ASP A 1 81 ? -18.637 0.857 2.866 1.00 92.50 81 ASP A C 1
ATOM 652 O O . ASP A 1 81 ? -19.725 1.050 2.320 1.00 92.50 81 ASP A O 1
ATOM 656 N N . HIS A 1 82 ? -17.761 1.847 3.063 1.00 89.94 82 HIS A N 1
ATOM 657 C CA . HIS A 1 82 ? -18.061 3.255 2.777 1.00 89.94 82 HIS A CA 1
ATOM 658 C C . HIS A 1 82 ? -17.317 3.820 1.563 1.00 89.94 82 HIS A C 1
ATOM 660 O O . HIS A 1 82 ? -17.462 5.015 1.310 1.00 89.94 82 HIS A O 1
ATOM 666 N N . ASP A 1 83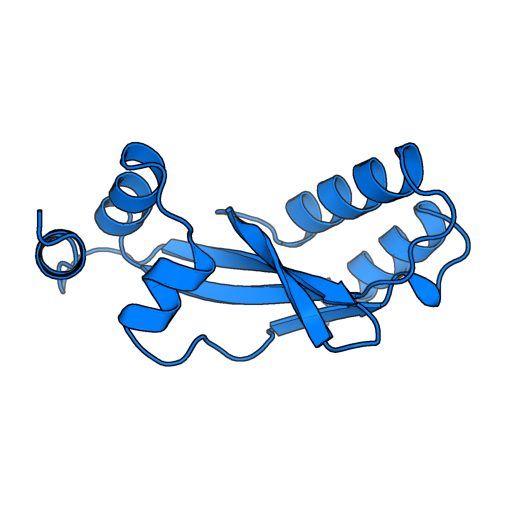 ? -16.573 2.987 0.823 1.00 83.19 83 ASP A N 1
ATOM 667 C CA . ASP A 1 83 ? -15.855 3.361 -0.410 1.00 83.19 83 ASP A CA 1
ATOM 668 C C . ASP A 1 83 ? -15.041 4.659 -0.247 1.00 83.19 83 ASP A C 1
ATOM 670 O O . ASP A 1 83 ? -15.086 5.579 -1.064 1.00 83.19 83 ASP A O 1
ATOM 674 N N . LEU A 1 84 ? -14.369 4.780 0.902 1.00 85.25 84 LEU A N 1
ATOM 675 C CA . LEU A 1 84 ? -13.556 5.947 1.220 1.00 85.25 84 LEU A CA 1
ATOM 676 C C . LEU A 1 84 ? -12.209 5.837 0.503 1.00 85.25 84 LEU A C 1
ATOM 678 O O . LEU A 1 84 ? -11.596 4.767 0.501 1.00 85.25 84 LEU A O 1
ATOM 682 N N . ASP A 1 85 ? -11.718 6.965 -0.019 1.00 88.25 85 ASP A N 1
ATOM 683 C CA . ASP A 1 85 ? -10.309 7.101 -0.392 1.00 88.25 85 ASP A CA 1
ATOM 684 C C . ASP A 1 85 ? -9.469 6.800 0.852 1.00 88.25 85 ASP A C 1
ATOM 686 O O . ASP A 1 85 ? -9.556 7.493 1.871 1.00 88.25 85 ASP A O 1
ATOM 690 N N . THR A 1 86 ? -8.762 5.674 0.815 1.00 89.81 86 THR A N 1
ATOM 691 C CA . THR A 1 86 ? -8.193 5.086 2.021 1.00 89.81 86 THR A CA 1
ATOM 692 C C . THR A 1 86 ? -6.995 5.895 2.492 1.00 89.81 86 THR A C 1
ATOM 694 O O . THR A 1 86 ? -6.863 6.134 3.693 1.00 89.81 86 THR A O 1
ATOM 697 N N . GLU A 1 87 ? -6.138 6.349 1.580 1.00 90.44 87 GLU A N 1
ATOM 698 C CA . GLU A 1 87 ? -4.984 7.169 1.936 1.00 90.44 87 GLU A CA 1
ATOM 699 C C . GLU A 1 87 ? -5.413 8.540 2.454 1.00 90.44 87 GLU A C 1
ATOM 701 O O . GLU A 1 87 ? -4.986 8.933 3.548 1.00 90.44 87 GLU A O 1
ATOM 706 N N . ASP A 1 88 ? -6.303 9.232 1.732 1.00 91.12 88 ASP A N 1
ATOM 707 C CA . ASP A 1 88 ? -6.789 10.547 2.147 1.00 91.12 88 ASP A CA 1
ATOM 708 C C . ASP A 1 88 ? -7.493 10.456 3.504 1.00 91.12 88 ASP A C 1
ATOM 710 O O . ASP A 1 88 ? -7.151 11.192 4.434 1.00 91.12 88 ASP A O 1
ATOM 714 N N . PHE A 1 89 ? -8.400 9.489 3.680 1.00 92.94 89 PHE A N 1
ATOM 715 C CA . PHE A 1 89 ? -9.114 9.316 4.941 1.00 92.94 89 PHE A CA 1
ATOM 716 C C . PHE A 1 89 ? -8.170 9.018 6.110 1.00 92.94 89 PHE A C 1
ATOM 718 O O . PHE A 1 89 ? -8.292 9.631 7.173 1.00 92.94 89 PHE A O 1
ATOM 725 N N . LEU A 1 90 ? -7.214 8.099 5.936 1.00 92.81 90 LEU A N 1
ATOM 726 C CA . LEU A 1 90 ? -6.260 7.773 6.994 1.00 92.81 90 LEU A CA 1
ATOM 727 C C . LEU A 1 90 ? -5.351 8.960 7.336 1.00 92.81 90 LEU A C 1
ATOM 729 O O . LEU A 1 90 ? -5.044 9.158 8.512 1.00 92.81 90 LEU A O 1
ATOM 733 N N . SER A 1 91 ? -4.970 9.777 6.350 1.00 92.31 91 SER A N 1
ATOM 734 C CA . SER A 1 91 ? -4.153 10.977 6.573 1.00 92.31 91 SER A CA 1
ATOM 735 C C . SER A 1 91 ? -4.864 12.037 7.429 1.00 92.31 91 SER A C 1
ATOM 737 O O . SER A 1 91 ? -4.223 12.771 8.184 1.00 92.31 91 SER A O 1
ATOM 739 N N . GLN A 1 92 ? -6.202 12.078 7.384 1.00 93.38 92 GLN A N 1
ATOM 740 C CA . GLN A 1 92 ? -7.009 12.964 8.227 1.00 93.38 92 GLN A CA 1
ATOM 741 C C . GLN A 1 92 ? -7.044 12.514 9.697 1.00 93.38 92 GLN A C 1
ATOM 743 O O . GLN A 1 92 ? -7.292 13.332 10.586 1.00 93.38 92 GLN A O 1
ATOM 748 N N . LEU A 1 93 ? -6.793 11.229 9.976 1.00 90.25 93 LEU A N 1
ATOM 749 C CA . LEU A 1 93 ? -6.721 10.694 11.341 1.00 90.25 93 LEU A CA 1
ATOM 750 C C . LEU A 1 93 ? -5.381 11.012 12.020 1.00 90.25 93 LEU A C 1
ATOM 752 O O . LEU A 1 93 ? -5.306 11.049 13.250 1.00 90.25 93 LEU A O 1
ATOM 756 N N . GLY A 1 94 ? -4.328 11.234 11.233 1.00 90.38 94 GLY A N 1
ATOM 757 C CA . GLY A 1 94 ? -2.982 11.513 11.711 1.00 90.38 94 GLY A CA 1
ATOM 758 C C . GLY A 1 94 ? -1.914 11.243 10.646 1.00 90.38 94 GLY A C 1
ATOM 759 O O . GLY A 1 94 ? -2.232 10.838 9.529 1.00 90.38 94 GLY A O 1
ATOM 760 N N . PRO A 1 95 ? -0.627 11.456 10.977 1.00 90.88 95 PRO A N 1
ATOM 761 C CA . PRO A 1 95 ? 0.459 11.144 10.057 1.00 90.88 95 PRO A CA 1
ATOM 762 C C . PRO A 1 95 ? 0.458 9.651 9.711 1.00 90.88 95 PRO A C 1
ATOM 764 O O . PRO A 1 95 ? 0.357 8.799 10.597 1.00 90.88 95 PRO A O 1
ATOM 767 N N . LEU A 1 96 ? 0.601 9.342 8.421 1.00 91.44 96 LEU A N 1
ATOM 768 C CA . LEU A 1 96 ? 0.692 7.961 7.960 1.00 91.44 96 LEU A CA 1
ATOM 769 C C . LEU A 1 96 ? 1.970 7.291 8.501 1.00 91.44 96 LEU A C 1
ATOM 771 O O . LEU A 1 96 ? 3.009 7.953 8.598 1.00 91.44 96 LEU A O 1
ATOM 775 N N . PRO A 1 97 ? 1.926 5.982 8.811 1.00 92.19 97 PRO A N 1
ATOM 776 C CA . PRO A 1 97 ? 3.101 5.227 9.235 1.00 92.19 97 PRO A CA 1
ATOM 777 C C . PRO A 1 97 ? 4.228 5.289 8.209 1.00 92.19 97 PRO A C 1
ATOM 779 O O . PRO A 1 97 ? 3.981 5.462 7.014 1.00 92.19 97 PRO A O 1
ATOM 782 N N . GLU A 1 98 ? 5.468 5.104 8.655 1.00 94.25 98 GLU A N 1
ATOM 783 C CA . GLU A 1 98 ? 6.616 5.015 7.753 1.00 94.25 98 GLU A CA 1
ATOM 784 C C . GLU A 1 98 ? 6.485 3.839 6.772 1.00 94.25 98 GLU A C 1
ATOM 786 O O . GLU A 1 98 ? 5.767 2.860 7.001 1.00 94.25 98 GLU A O 1
ATOM 791 N N . VAL A 1 99 ? 7.176 3.954 5.639 1.00 93.88 99 VAL A N 1
ATOM 792 C CA . VAL A 1 99 ? 7.200 2.905 4.617 1.00 93.88 99 VAL A CA 1
ATOM 793 C C . VAL A 1 99 ? 7.973 1.709 5.163 1.00 93.88 99 VAL A C 1
ATOM 795 O O . VAL A 1 99 ? 9.161 1.814 5.448 1.00 93.88 99 VAL A O 1
ATOM 798 N N . ALA A 1 100 ? 7.292 0.571 5.281 1.00 93.75 100 ALA A N 1
ATOM 799 C CA . ALA A 1 100 ? 7.887 -0.687 5.713 1.00 93.75 100 ALA A CA 1
ATOM 800 C C . ALA A 1 100 ? 8.641 -1.369 4.564 1.00 93.75 100 ALA A C 1
ATOM 802 O O . ALA A 1 100 ? 9.743 -1.873 4.757 1.00 93.75 100 ALA A O 1
ATOM 803 N N . TYR A 1 101 ? 8.066 -1.348 3.358 1.00 94.19 101 TYR A N 1
ATOM 804 C CA . TYR A 1 101 ? 8.671 -1.937 2.163 1.00 94.19 101 TYR A CA 1
ATOM 805 C C . TYR A 1 101 ? 8.531 -0.993 0.972 1.00 94.19 101 TYR A C 1
ATOM 807 O O . TYR A 1 101 ? 7.472 -0.399 0.767 1.00 94.19 101 TYR A O 1
ATOM 815 N N . SER A 1 102 ? 9.591 -0.879 0.175 1.00 95.19 102 SER A N 1
ATOM 816 C CA . SER A 1 102 ? 9.635 -0.053 -1.032 1.00 95.19 102 SER A CA 1
ATOM 817 C C . SER A 1 102 ? 10.349 -0.813 -2.145 1.00 95.19 102 SER A C 1
ATOM 819 O O . SER A 1 102 ? 11.446 -1.326 -1.927 1.00 95.19 102 SER A O 1
ATOM 821 N N . LEU A 1 103 ? 9.737 -0.885 -3.325 1.00 96.62 103 LEU A N 1
ATOM 822 C CA . LEU A 1 103 ? 10.283 -1.580 -4.488 1.00 96.62 103 LEU A CA 1
ATOM 823 C C . LEU A 1 103 ? 10.133 -0.716 -5.740 1.00 96.62 103 LEU A C 1
ATOM 825 O O . LEU A 1 103 ? 9.030 -0.539 -6.260 1.00 96.62 103 LEU A O 1
ATOM 829 N N . ASP A 1 104 ? 11.252 -0.184 -6.223 1.00 96.38 104 ASP A N 1
ATOM 830 C CA . ASP A 1 104 ? 11.292 0.644 -7.427 1.00 96.38 104 ASP A CA 1
ATOM 831 C C . ASP A 1 104 ? 11.281 -0.230 -8.681 1.00 96.38 104 ASP A C 1
ATOM 833 O O . ASP A 1 104 ? 12.279 -0.882 -9.003 1.00 96.38 104 ASP A O 1
ATOM 837 N N . LEU A 1 105 ? 10.143 -0.250 -9.383 1.00 96.50 105 LEU A N 1
ATOM 838 C CA . LEU A 1 105 ? 9.947 -1.124 -10.533 1.00 96.50 105 LEU A CA 1
ATOM 839 C C . LEU A 1 105 ? 10.762 -0.696 -11.755 1.00 96.50 105 LEU A C 1
ATOM 841 O O . LEU A 1 105 ? 11.006 -1.537 -12.616 1.00 96.50 105 LEU A O 1
ATOM 845 N N . SER A 1 106 ? 11.239 0.552 -11.805 1.00 94.81 106 SER A N 1
ATOM 846 C CA . SER A 1 106 ? 12.061 1.049 -12.916 1.00 94.81 106 SER A CA 1
ATOM 847 C C . SER A 1 106 ? 13.429 0.360 -13.016 1.00 94.81 106 SER A C 1
ATOM 849 O O . SER A 1 106 ? 14.066 0.387 -14.070 1.00 94.81 106 SER A O 1
ATOM 851 N N . ASN A 1 107 ? 13.861 -0.311 -11.944 1.00 96.00 107 ASN A N 1
ATOM 852 C CA . ASN A 1 107 ? 15.133 -1.031 -11.882 1.00 96.00 107 ASN A CA 1
ATOM 853 C C . ASN A 1 107 ? 15.055 -2.477 -12.394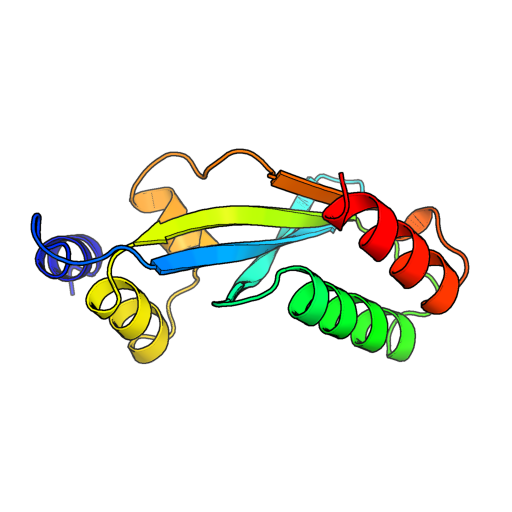 1.00 96.00 107 ASN A C 1
ATOM 855 O O . ASN A 1 107 ? 16.079 -3.164 -12.427 1.00 96.00 107 ASN A O 1
ATOM 859 N N . PHE A 1 108 ? 13.871 -2.959 -12.778 1.00 96.38 108 PHE A N 1
ATOM 860 C CA . PHE A 1 108 ? 13.665 -4.348 -13.180 1.00 96.38 108 PHE A CA 1
ATOM 861 C C . PHE A 1 108 ? 13.203 -4.441 -14.630 1.00 96.38 108 PHE A C 1
ATOM 863 O O . PHE A 1 108 ? 12.444 -3.618 -15.132 1.00 96.38 108 PHE A O 1
ATOM 870 N N . LYS A 1 109 ? 13.704 -5.462 -15.326 1.00 92.88 109 LYS A N 1
ATOM 871 C CA . LYS A 1 109 ? 13.421 -5.678 -16.749 1.00 92.88 109 LYS A CA 1
ATOM 872 C C . LYS A 1 109 ? 12.055 -6.327 -16.971 1.00 92.88 109 LYS A C 1
ATOM 874 O O . LYS A 1 109 ? 11.456 -6.162 -18.028 1.00 92.88 109 LYS A O 1
ATOM 879 N N . ASP A 1 110 ? 11.619 -7.147 -16.024 1.00 95.00 110 ASP A N 1
ATOM 880 C CA . ASP A 1 110 ? 10.425 -7.970 -16.147 1.00 95.00 110 ASP A CA 1
ATOM 881 C C . ASP A 1 110 ? 9.808 -8.271 -14.776 1.00 95.00 110 ASP A C 1
ATOM 883 O O . ASP A 1 110 ? 10.422 -8.080 -13.724 1.00 95.00 110 ASP A O 1
ATOM 887 N N . ALA A 1 111 ? 8.576 -8.785 -14.794 1.00 95.31 111 ALA A N 1
ATOM 888 C CA . ALA A 1 111 ? 7.874 -9.185 -13.580 1.00 95.31 111 ALA A CA 1
ATOM 889 C C . ALA A 1 111 ? 8.654 -10.229 -12.769 1.00 95.31 111 ALA A C 1
ATOM 891 O O . ALA A 1 111 ? 8.623 -10.183 -11.547 1.00 95.31 111 ALA A O 1
ATOM 892 N N . ALA A 1 112 ? 9.356 -11.161 -13.423 1.00 96.06 112 ALA A N 1
ATOM 893 C CA . ALA A 1 112 ? 10.089 -12.221 -12.734 1.00 96.06 112 ALA A CA 1
ATOM 894 C C . ALA A 1 112 ? 11.204 -11.644 -11.849 1.00 96.06 112 ALA A C 1
ATOM 896 O O . ALA A 1 112 ? 11.242 -11.926 -10.653 1.00 96.06 112 ALA A O 1
ATOM 897 N N . SER A 1 113 ? 12.043 -10.769 -12.408 1.00 96.62 113 SER A N 1
ATOM 898 C CA . SER A 1 113 ? 13.109 -10.092 -11.659 1.00 96.62 113 SER A CA 1
ATOM 899 C C . SER A 1 113 ? 12.568 -9.198 -10.536 1.00 96.62 113 SER A C 1
ATOM 901 O O . SER A 1 113 ? 13.124 -9.193 -9.437 1.00 96.62 113 SER A O 1
ATOM 903 N N . ALA A 1 114 ? 11.448 -8.501 -10.755 1.00 96.62 114 ALA A N 1
ATOM 904 C CA . ALA A 1 114 ? 10.796 -7.707 -9.712 1.00 96.62 114 ALA A CA 1
ATOM 905 C C . ALA A 1 114 ? 10.212 -8.573 -8.574 1.00 96.62 114 ALA A C 1
ATOM 907 O O . ALA A 1 114 ? 10.322 -8.218 -7.399 1.00 96.62 114 ALA A O 1
ATOM 908 N N . LEU A 1 115 ? 9.612 -9.724 -8.898 1.00 96.00 115 LEU A N 1
ATOM 909 C CA . LEU A 1 115 ? 9.069 -10.667 -7.914 1.00 96.00 115 LEU A CA 1
ATOM 910 C C . LEU A 1 115 ? 10.171 -11.301 -7.057 1.00 96.00 115 LEU A C 1
ATOM 912 O O . LEU A 1 115 ? 9.990 -11.435 -5.849 1.00 96.00 115 LEU A O 1
ATOM 916 N N . GLU A 1 116 ? 11.312 -11.656 -7.650 1.00 95.81 116 GLU A N 1
ATOM 917 C CA . GLU A 1 116 ? 12.475 -12.158 -6.905 1.00 95.81 116 GLU A CA 1
ATOM 918 C C . GLU A 1 116 ? 13.007 -11.109 -5.918 1.00 95.81 116 GLU A C 1
ATOM 920 O O . GLU A 1 116 ? 13.247 -11.417 -4.748 1.00 95.81 116 GLU A O 1
ATOM 925 N N . ALA A 1 117 ? 13.125 -9.852 -6.355 1.00 95.19 117 ALA A N 1
ATOM 926 C CA . ALA A 1 117 ? 13.539 -8.755 -5.485 1.00 95.19 117 ALA A CA 1
ATOM 927 C C . ALA A 1 117 ? 12.545 -8.514 -4.337 1.00 95.19 117 ALA A C 1
ATOM 929 O O . ALA A 1 117 ? 12.960 -8.302 -3.198 1.00 95.19 117 ALA A O 1
ATOM 930 N N . MET A 1 118 ? 11.240 -8.610 -4.608 1.00 94.62 118 MET A N 1
ATOM 931 C CA . MET A 1 118 ? 10.206 -8.529 -3.575 1.00 94.62 118 MET A CA 1
ATOM 932 C C . MET A 1 118 ? 10.325 -9.656 -2.545 1.00 94.62 118 MET A C 1
ATOM 934 O O . MET A 1 118 ? 10.238 -9.403 -1.345 1.00 94.62 118 MET A O 1
ATOM 938 N N . GLN A 1 119 ? 10.560 -10.894 -2.986 1.00 92.19 119 GLN A N 1
ATOM 939 C CA . GLN A 1 119 ? 10.725 -12.022 -2.066 1.00 92.19 119 GLN A CA 1
ATOM 940 C C . GLN A 1 119 ? 11.919 -11.817 -1.132 1.00 92.19 119 GLN A C 1
ATOM 942 O O . GLN A 1 119 ? 11.804 -12.088 0.062 1.00 92.19 119 GLN A O 1
ATOM 947 N N . ALA A 1 120 ? 13.035 -11.300 -1.652 1.00 91.88 120 ALA A N 1
ATOM 948 C CA . ALA A 1 120 ? 14.191 -10.953 -0.834 1.00 91.88 120 ALA A CA 1
ATOM 949 C C . ALA A 1 120 ? 13.868 -9.830 0.169 1.00 91.88 120 ALA A C 1
ATOM 951 O O . ALA A 1 120 ? 14.234 -9.937 1.337 1.00 91.88 120 ALA A O 1
ATOM 952 N N . LEU A 1 121 ? 13.140 -8.798 -0.270 1.00 91.12 121 LEU A N 1
ATOM 953 C CA . LEU A 1 121 ? 12.729 -7.659 0.556 1.00 91.12 121 LEU A CA 1
ATOM 954 C C . LEU A 1 121 ? 11.811 -8.061 1.720 1.00 91.12 121 LEU A C 1
ATOM 956 O O . LEU A 1 121 ? 11.907 -7.500 2.804 1.00 91.12 121 LEU A O 1
ATOM 960 N N . CYS A 1 122 ? 10.912 -9.022 1.513 1.00 85.12 122 CYS A N 1
ATOM 961 C CA . CYS A 1 122 ? 9.979 -9.455 2.553 1.00 85.12 122 CYS A CA 1
ATOM 962 C C . CYS A 1 122 ? 10.504 -10.617 3.417 1.00 85.12 122 CYS A C 1
ATOM 964 O O . CYS A 1 122 ? 9.781 -11.077 4.302 1.00 85.12 122 CYS A O 1
ATOM 966 N N . ALA A 1 123 ? 11.705 -11.133 3.139 1.00 82.56 123 ALA A N 1
ATOM 967 C CA . ALA A 1 123 ? 12.355 -12.192 3.916 1.00 82.56 123 ALA A CA 1
ATOM 968 C C . ALA A 1 123 ? 13.378 -11.663 4.940 1.00 82.56 123 ALA A C 1
ATOM 970 O O . ALA A 1 123 ? 13.853 -12.440 5.772 1.00 82.56 123 ALA A O 1
ATOM 971 N N . SER A 1 124 ? 13.730 -10.375 4.856 1.00 61.75 124 SER A N 1
ATOM 972 C CA . SER A 1 124 ? 14.622 -9.651 5.773 1.00 61.75 124 SER A CA 1
ATOM 973 C C . SER A 1 124 ? 13.878 -9.050 6.956 1.00 61.75 124 SER A C 1
ATOM 975 O O . SER A 1 124 ? 14.436 -9.105 8.073 1.00 61.75 124 SER A O 1
#

Radius of gyration: 15.71 Å; chains: 1; bounding box: 37×26×44 Å

pLDDT: mean 91.59, std 4.85, range [61.75, 96.62]